Protein AF-A0A7X2MUI9-F1 (afdb_monomer_lite)

InterPro domains:
  IPR000415 Nitroreductase-like [G3DSA:3.40.109.10] (1-79)
  IPR000415 Nitroreductase-like [SSF55469] (19-79)
  IPR029479 Nitroreductase [PF00881] (8-79)
  IPR052530 NAD(P)H nitroreductase [PTHR43821] (2-79)

Radius of gyration: 15.9 Å; chains: 1; bounding box: 28×36×41 Å

Organism: Enterobacter agglomerans (NCBI:txid549)

Secondary structure (DSSP, 8-state):
-HHHHHHHHHHHHTT--HHHHHHHHHGGGGSS------------TTS-HHHHHHHHHHHHHHHHHHHHHTT--------

Sequence (79 aa):
DRLSQLLEQAARDKQLDEKAINKASQSPFRAPMIITVVAHCEEHHKVPRWEQIASASCAVMAMQMAAVAQGYNGIWRSG

Structure (mmCIF, N/CA/C/O backbone):
data_AF-A0A7X2MUI9-F1
#
_entry.id   AF-A0A7X2MUI9-F1
#
loop_
_atom_site.group_PDB
_atom_site.id
_atom_site.type_symbol
_atom_site.label_atom_id
_atom_site.label_alt_id
_atom_site.label_comp_id
_atom_site.label_asym_id
_atom_site.label_entity_id
_atom_site.label_seq_id
_atom_site.pdbx_PDB_ins_code
_atom_site.Cartn_x
_atom_site.Cartn_y
_atom_site.Cartn_z
_atom_site.occupancy
_atom_site.B_iso_or_equiv
_atom_site.auth_seq_id
_atom_site.auth_comp_id
_atom_site.auth_asym_id
_atom_site.auth_atom_id
_atom_site.pdbx_PDB_model_num
ATOM 1 N N . ASP A 1 1 ? -16.398 4.013 8.942 1.00 87.75 1 ASP A N 1
ATOM 2 C CA . ASP A 1 1 ? -17.051 2.745 9.351 1.00 87.75 1 ASP A CA 1
ATOM 3 C C . ASP A 1 1 ? -16.983 1.617 8.328 1.00 87.75 1 ASP A C 1
ATOM 5 O O . ASP A 1 1 ? -16.623 0.515 8.714 1.00 87.75 1 ASP A O 1
ATOM 9 N N . ARG A 1 2 ? -17.233 1.846 7.028 1.00 94.69 2 ARG A N 1
ATOM 10 C CA . ARG A 1 2 ? -17.222 0.772 6.004 1.00 94.69 2 ARG A CA 1
ATOM 11 C C . ARG A 1 2 ? -15.978 -0.138 6.026 1.00 94.69 2 ARG A C 1
ATOM 13 O O . ARG A 1 2 ? -16.116 -1.354 5.970 1.00 94.69 2 ARG A O 1
ATOM 20 N N . LEU A 1 3 ? -14.770 0.432 6.119 1.00 93.62 3 LEU A N 1
ATOM 21 C CA . LEU A 1 3 ? -13.534 -0.365 6.183 1.00 93.62 3 LEU A CA 1
ATOM 22 C C . LEU A 1 3 ? -13.430 -1.175 7.488 1.00 93.62 3 LEU A C 1
ATOM 24 O O . LEU A 1 3 ? -12.931 -2.292 7.467 1.00 93.62 3 LEU A O 1
ATOM 28 N N . SER A 1 4 ? -13.933 -0.642 8.605 1.00 95.88 4 SER A N 1
ATOM 29 C CA . SER A 1 4 ? -13.945 -1.329 9.905 1.00 95.88 4 SER A CA 1
ATOM 30 C C . SER A 1 4 ? -14.817 -2.581 9.848 1.00 95.88 4 SER A C 1
ATOM 32 O O . SER A 1 4 ? -14.338 -3.669 10.156 1.00 95.88 4 SER A O 1
ATOM 34 N N . GLN A 1 5 ? -16.039 -2.445 9.328 1.00 97.00 5 GLN A N 1
ATOM 35 C CA . GLN A 1 5 ? -16.970 -3.561 9.138 1.00 97.00 5 GLN A CA 1
ATOM 36 C C . GLN A 1 5 ? -16.394 -4.642 8.214 1.00 97.00 5 GLN A C 1
ATOM 38 O O . GLN A 1 5 ? -16.507 -5.829 8.502 1.00 97.00 5 GLN A O 1
ATOM 43 N N . LEU A 1 6 ? -15.731 -4.239 7.124 1.00 96.19 6 LEU A N 1
ATOM 44 C CA . LEU A 1 6 ? -15.121 -5.179 6.184 1.00 96.19 6 LEU A CA 1
ATOM 45 C C . LEU A 1 6 ? -13.968 -5.969 6.821 1.00 96.19 6 LEU A C 1
ATOM 47 O O . LEU A 1 6 ? -13.868 -7.177 6.617 1.00 96.19 6 LEU A O 1
ATOM 51 N N . LEU A 1 7 ? -13.108 -5.309 7.601 1.00 95.19 7 LEU A N 1
ATOM 52 C CA . LEU A 1 7 ? -12.001 -5.977 8.289 1.00 95.19 7 LEU A CA 1
ATOM 53 C C . LEU A 1 7 ? -12.488 -6.875 9.430 1.00 95.19 7 LEU A C 1
ATOM 55 O O . LEU A 1 7 ? -11.932 -7.954 9.625 1.00 95.19 7 LEU A O 1
ATOM 59 N N . GLU A 1 8 ? -13.530 -6.465 10.153 1.00 97.19 8 GLU A N 1
ATOM 60 C CA . GLU A 1 8 ? -14.174 -7.299 11.167 1.00 97.19 8 GLU A CA 1
ATOM 61 C C . GLU A 1 8 ? -14.774 -8.568 10.548 1.00 97.19 8 GLU A C 1
ATOM 63 O O . GLU A 1 8 ? -14.499 -9.670 11.024 1.00 97.19 8 GLU A O 1
ATOM 68 N N . GLN A 1 9 ? -15.530 -8.431 9.452 1.00 97.69 9 GLN A N 1
ATOM 69 C CA . GLN A 1 9 ? -16.105 -9.572 8.740 1.00 97.69 9 GLN A CA 1
ATOM 70 C C . GLN A 1 9 ? -15.009 -10.521 8.245 1.00 97.69 9 GLN A C 1
ATOM 72 O O . GLN A 1 9 ? -15.073 -11.718 8.505 1.00 97.69 9 GLN A O 1
ATOM 77 N N . ALA A 1 10 ? -13.948 -9.990 7.630 1.00 96.12 10 ALA A N 1
ATOM 78 C CA . ALA A 1 10 ? -12.824 -10.800 7.168 1.00 96.12 10 ALA A CA 1
ATOM 79 C C . ALA A 1 10 ? -12.105 -11.543 8.313 1.00 96.12 10 ALA A C 1
ATOM 81 O O . ALA A 1 10 ? -11.585 -12.638 8.101 1.00 96.12 10 ALA A O 1
ATOM 82 N N . ALA A 1 11 ? -12.054 -10.969 9.520 1.00 96.56 11 ALA A N 1
ATOM 83 C CA . ALA A 1 11 ? -11.500 -11.636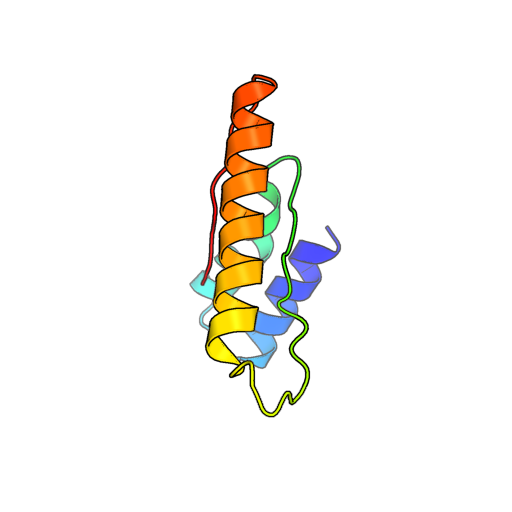 10.698 1.00 96.56 11 ALA A CA 1
ATOM 84 C C . ALA A 1 11 ? -12.404 -12.777 11.196 1.00 96.56 11 ALA A C 1
ATOM 86 O O . ALA A 1 11 ? -11.893 -13.841 11.552 1.00 96.56 11 ALA A O 1
ATOM 87 N N . ARG A 1 12 ? -13.730 -12.582 11.171 1.00 97.44 12 ARG A N 1
ATOM 88 C CA . ARG A 1 12 ? -14.722 -13.617 11.511 1.00 97.44 12 ARG A CA 1
ATOM 89 C C . ARG A 1 12 ? -14.711 -14.770 10.508 1.00 97.44 12 ARG A C 1
ATOM 91 O O . ARG A 1 12 ? -14.673 -15.923 10.924 1.00 97.44 12 ARG A O 1
ATOM 98 N N . ASP A 1 13 ? -14.659 -14.471 9.210 1.00 97.94 13 ASP A N 1
ATOM 99 C CA . ASP A 1 13 ? -14.600 -15.480 8.140 1.00 97.94 13 ASP A CA 1
ATOM 100 C C . ASP A 1 13 ? -13.333 -16.344 8.244 1.00 97.94 13 ASP A C 1
ATOM 102 O O . ASP A 1 13 ? -13.346 -17.532 7.928 1.00 97.94 13 ASP A O 1
ATOM 106 N N . LYS A 1 14 ? -12.238 -15.756 8.742 1.00 97.06 14 LYS A N 1
ATOM 107 C CA . LYS A 1 14 ? -10.978 -16.451 9.045 1.00 97.06 14 LYS A CA 1
ATOM 108 C C . LYS A 1 14 ? -10.954 -17.144 10.412 1.00 97.06 14 LYS A C 1
ATOM 110 O O . LYS A 1 14 ? -9.911 -17.680 10.773 1.00 97.06 14 LYS A O 1
ATOM 115 N N . GLN A 1 15 ? -12.058 -17.123 11.165 1.00 97.56 15 GLN A N 1
ATOM 116 C CA . GLN A 1 15 ? -12.189 -17.736 12.493 1.00 97.56 15 GLN A CA 1
ATOM 117 C C . GLN A 1 15 ? -11.087 -17.301 13.477 1.00 97.56 15 GLN A C 1
ATOM 119 O O . GLN A 1 15 ? -10.563 -18.107 14.245 1.00 97.56 15 GLN A O 1
ATOM 124 N N . LEU A 1 16 ? -10.701 -16.021 13.435 1.00 96.69 16 LEU A N 1
ATOM 125 C CA . LEU A 1 16 ? -9.723 -15.473 14.376 1.00 96.69 16 LEU A CA 1
ATOM 126 C C . LEU A 1 16 ? -10.334 -15.296 15.776 1.00 96.69 16 LEU A C 1
ATOM 128 O O . LEU A 1 16 ? -11.553 -15.262 15.940 1.00 96.69 16 LEU A O 1
ATOM 132 N N . ASP A 1 17 ? -9.478 -15.153 16.789 1.00 97.81 17 ASP A N 1
ATOM 133 C CA . ASP A 1 17 ? -9.918 -14.913 18.164 1.00 97.81 17 ASP A CA 1
ATOM 134 C C . ASP A 1 17 ? -10.602 -13.539 18.340 1.00 97.81 17 ASP A C 1
ATOM 136 O O . ASP A 1 17 ? -10.446 -12.614 17.535 1.00 97.81 17 ASP A O 1
ATOM 140 N N . GLU A 1 18 ? -11.360 -13.374 19.430 1.00 96.94 18 GLU A N 1
ATOM 141 C CA . GLU A 1 18 ? -12.067 -12.115 19.721 1.00 96.94 18 GLU A CA 1
ATOM 142 C C . GLU A 1 18 ? -11.118 -10.913 19.786 1.00 96.94 18 GLU A C 1
ATOM 144 O O . GLU A 1 18 ? -11.467 -9.797 19.395 1.00 96.94 18 GLU A O 1
ATOM 149 N N . LYS A 1 19 ? -9.882 -11.136 20.243 1.00 96.88 19 LYS A N 1
ATOM 150 C CA . LYS A 1 19 ? -8.852 -10.100 20.297 1.00 96.88 19 LYS A CA 1
ATOM 151 C C . LYS A 1 19 ? -8.495 -9.599 18.896 1.00 96.88 19 LYS A C 1
ATOM 153 O O . LYS A 1 19 ? -8.378 -8.388 18.697 1.00 96.88 19 LYS A O 1
ATOM 158 N N . ALA A 1 20 ? -8.325 -10.493 17.927 1.00 95.50 20 ALA A N 1
ATOM 159 C CA . ALA A 1 20 ? -8.042 -10.149 16.542 1.00 95.50 20 ALA A CA 1
ATOM 160 C C . ALA A 1 20 ? -9.248 -9.501 15.852 1.00 95.50 20 ALA A C 1
ATOM 162 O O . ALA A 1 20 ? -9.057 -8.523 15.130 1.00 95.50 20 ALA A O 1
ATOM 163 N N . ILE A 1 21 ? -10.470 -9.973 16.122 1.00 96.88 21 ILE A N 1
ATOM 164 C CA . ILE A 1 21 ? -11.707 -9.364 15.604 1.00 96.88 21 ILE A CA 1
ATOM 165 C C . ILE A 1 21 ? -11.829 -7.913 16.096 1.00 96.88 21 ILE A C 1
ATOM 167 O O . ILE A 1 21 ? -11.991 -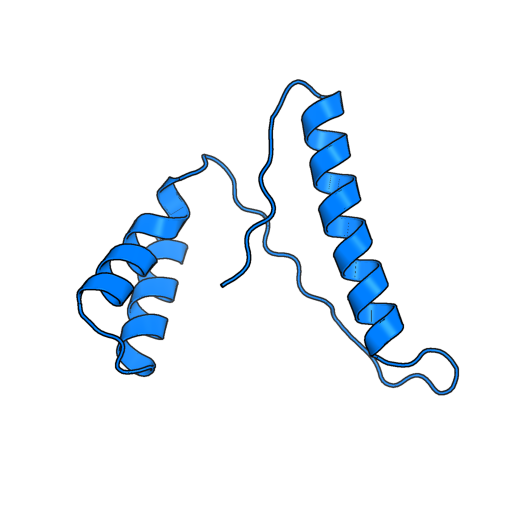6.995 15.289 1.00 96.88 21 ILE A O 1
ATOM 171 N N . ASN A 1 22 ? -11.630 -7.676 17.396 1.00 95.88 22 ASN A N 1
ATOM 172 C CA . ASN A 1 22 ? -11.633 -6.329 17.976 1.00 95.88 22 ASN A CA 1
ATOM 173 C C . ASN A 1 22 ? -10.500 -5.452 17.417 1.00 95.88 22 ASN A C 1
ATOM 175 O O . ASN A 1 22 ? -10.695 -4.275 17.114 1.00 95.88 22 ASN A O 1
ATOM 179 N N . LYS A 1 23 ? -9.297 -6.010 17.227 1.00 94.94 23 LYS A N 1
ATOM 180 C CA . LYS A 1 23 ? -8.181 -5.283 16.599 1.00 94.94 23 LYS A CA 1
ATOM 181 C C . LYS A 1 23 ? -8.509 -4.886 15.154 1.00 94.94 23 LYS A C 1
ATOM 183 O O . LYS A 1 23 ? -8.105 -3.798 14.731 1.00 94.94 23 LYS A O 1
ATOM 188 N N . ALA A 1 24 ? -9.195 -5.749 14.405 1.00 94.88 24 ALA A N 1
ATOM 189 C CA . ALA A 1 24 ? -9.571 -5.518 13.015 1.00 94.88 24 ALA A CA 1
ATOM 190 C C . ALA A 1 24 ? -10.600 -4.387 12.895 1.00 94.88 24 ALA A C 1
ATOM 192 O O . ALA A 1 24 ? -10.356 -3.445 12.136 1.00 94.88 24 ALA A O 1
ATOM 193 N N . SER A 1 25 ? -11.661 -4.408 13.711 1.00 95.69 25 SER A N 1
ATOM 194 C CA . SER A 1 25 ? -12.691 -3.360 13.718 1.00 95.69 25 SER A CA 1
ATOM 195 C C . SER A 1 25 ? -12.125 -1.993 14.123 1.00 95.69 25 SER A C 1
ATOM 197 O O . SER A 1 25 ? -12.478 -0.977 13.527 1.00 95.69 25 SER A O 1
ATOM 199 N N . GLN A 1 26 ? -11.170 -1.946 15.056 1.00 95.44 26 GLN A N 1
ATOM 200 C CA . GLN A 1 26 ? -10.557 -0.689 15.505 1.00 95.44 26 GLN A CA 1
ATOM 201 C C . GLN A 1 26 ? -9.423 -0.188 14.599 1.00 95.44 26 GLN A C 1
ATOM 203 O O . GLN A 1 26 ? -8.984 0.959 14.700 1.00 95.44 26 GLN A O 1
ATOM 208 N N . SER A 1 27 ? -8.900 -1.038 13.711 1.00 93.44 27 SER A N 1
ATOM 209 C CA . SER A 1 27 ? -7.722 -0.705 12.909 1.00 93.44 27 SER A CA 1
ATOM 210 C C . SER A 1 27 ? -7.856 0.536 12.019 1.00 93.44 27 SER A C 1
ATOM 212 O O . SER A 1 27 ? -6.884 1.299 11.978 1.00 93.44 27 SER A O 1
ATOM 214 N N . PRO A 1 28 ? -9.009 0.815 11.378 1.00 94.81 28 PRO A N 1
ATOM 215 C CA . PRO A 1 28 ? -9.108 1.943 10.461 1.00 94.81 28 PRO A CA 1
ATOM 216 C C . PRO A 1 28 ? -9.139 3.308 11.148 1.00 94.81 28 PRO A C 1
ATOM 218 O O . PRO A 1 28 ? -8.908 4.317 10.496 1.00 94.81 28 PRO A O 1
ATOM 221 N N . PHE A 1 29 ? -9.408 3.355 12.454 1.00 95.25 29 PHE A N 1
ATOM 222 C CA . PHE A 1 29 ? -9.567 4.608 13.197 1.00 95.25 29 PHE A CA 1
ATOM 223 C C . PHE A 1 29 ? -8.247 5.154 13.765 1.00 95.25 29 PHE A C 1
ATOM 225 O O . PHE A 1 29 ? -8.235 6.178 14.438 1.00 95.25 29 PHE A O 1
ATOM 232 N N . ARG A 1 30 ? -7.112 4.491 13.495 1.00 93.50 30 ARG A N 1
ATOM 233 C CA . ARG A 1 30 ? -5.780 4.925 13.963 1.00 93.50 30 ARG A CA 1
ATOM 234 C C . ARG A 1 30 ? -5.181 6.076 13.152 1.00 93.50 30 ARG A C 1
ATOM 236 O O . ARG A 1 30 ? -4.146 6.606 13.544 1.00 93.50 30 ARG A O 1
ATOM 243 N N . ALA A 1 31 ? -5.779 6.416 12.015 1.00 94.69 31 ALA A N 1
ATOM 244 C CA . ALA A 1 31 ? -5.359 7.518 11.164 1.00 94.69 31 ALA A CA 1
ATOM 245 C C . ALA A 1 31 ? -6.590 8.180 10.523 1.00 94.69 31 ALA A C 1
ATOM 247 O O . ALA A 1 31 ? -7.562 7.485 10.229 1.00 94.69 31 ALA A O 1
ATOM 248 N N . PRO A 1 32 ? -6.552 9.497 10.264 1.00 94.50 32 PRO A N 1
ATOM 249 C CA . PRO A 1 32 ? -7.650 10.197 9.597 1.00 94.50 32 PRO A CA 1
ATOM 250 C C . PRO A 1 32 ? -7.779 9.831 8.108 1.00 94.50 32 PRO A C 1
ATOM 252 O O . PRO A 1 32 ? -8.827 10.051 7.510 1.00 94.50 32 PRO A O 1
ATOM 255 N N . MET A 1 33 ? -6.725 9.271 7.502 1.00 95.31 33 MET A N 1
ATOM 256 C CA . MET A 1 33 ? -6.690 8.846 6.104 1.00 95.31 33 MET A CA 1
ATOM 257 C C . MET A 1 33 ? -5.934 7.524 5.971 1.00 95.31 33 MET A C 1
ATOM 259 O O . MET A 1 33 ? -4.904 7.320 6.615 1.00 95.31 33 MET A O 1
ATOM 263 N N . ILE A 1 34 ? -6.440 6.636 5.114 1.00 95.44 34 ILE A N 1
ATOM 264 C CA . ILE A 1 34 ? -5.818 5.353 4.778 1.00 95.44 34 ILE A CA 1
ATOM 265 C C . ILE A 1 34 ? -5.753 5.231 3.258 1.00 95.44 34 ILE A C 1
ATOM 267 O O . ILE A 1 34 ? -6.765 5.402 2.582 1.00 95.44 34 ILE A O 1
ATOM 271 N N . ILE A 1 35 ? -4.572 4.892 2.741 1.00 96.25 35 ILE A N 1
ATOM 272 C CA . ILE A 1 35 ? -4.345 4.573 1.329 1.00 96.25 35 ILE A CA 1
ATOM 273 C C . ILE A 1 35 ? -3.910 3.108 1.252 1.00 96.25 35 ILE A C 1
ATOM 275 O O . ILE A 1 35 ? -2.836 2.746 1.732 1.00 96.25 35 ILE A O 1
ATOM 279 N N . THR A 1 36 ? -4.751 2.253 0.669 1.00 94.94 36 THR A N 1
ATOM 280 C CA . THR A 1 36 ? -4.402 0.854 0.389 1.00 94.94 36 THR A CA 1
ATOM 281 C C . THR A 1 36 ? -3.752 0.767 -0.984 1.00 94.94 36 THR A C 1
ATOM 283 O O . THR A 1 36 ? -4.363 1.141 -1.981 1.00 94.94 36 THR A O 1
ATOM 286 N N . VAL A 1 37 ? -2.526 0.250 -1.042 1.00 96.62 37 VAL A N 1
ATOM 287 C CA . VAL A 1 37 ? -1.801 0.046 -2.302 1.00 96.62 37 VAL A CA 1
ATOM 288 C C . VAL A 1 37 ? -1.915 -1.407 -2.725 1.00 96.62 37 VAL A C 1
ATOM 290 O O . VAL A 1 37 ? -1.603 -2.312 -1.953 1.00 96.62 37 VAL A O 1
ATOM 293 N N . VAL A 1 38 ? -2.357 -1.621 -3.961 1.00 96.50 38 VAL A N 1
ATOM 294 C CA . VAL A 1 38 ? -2.482 -2.945 -4.570 1.00 96.50 38 VAL A CA 1
ATOM 295 C C . VAL A 1 38 ? -1.487 -3.034 -5.717 1.00 96.50 38 VAL A C 1
ATOM 297 O O . VAL A 1 38 ? -1.544 -2.242 -6.654 1.00 96.50 38 VAL A O 1
ATOM 300 N N . ALA A 1 39 ? -0.582 -4.009 -5.652 1.00 97.56 39 ALA A N 1
ATOM 301 C CA . ALA A 1 39 ? 0.256 -4.357 -6.789 1.00 97.56 39 ALA A CA 1
ATOM 302 C C . ALA A 1 39 ? -0.605 -5.099 -7.821 1.00 97.56 39 ALA A C 1
ATOM 304 O O . ALA A 1 39 ? -0.927 -6.275 -7.640 1.00 97.56 39 ALA A O 1
ATOM 305 N N . HIS A 1 40 ? -1.012 -4.400 -8.879 1.00 97.50 40 HIS A N 1
ATOM 306 C CA . HIS A 1 40 ? -1.644 -5.026 -10.032 1.00 97.50 40 HIS A CA 1
ATOM 307 C C . HIS A 1 40 ? -0.546 -5.579 -10.940 1.00 97.50 40 HIS A C 1
ATOM 309 O O . HIS A 1 40 ? 0.144 -4.813 -11.607 1.00 97.50 40 HIS A O 1
ATOM 315 N N . CYS A 1 41 ? -0.333 -6.893 -10.886 1.00 97.88 41 CYS A N 1
ATOM 316 C CA . CYS A 1 41 ? 0.718 -7.544 -11.658 1.00 97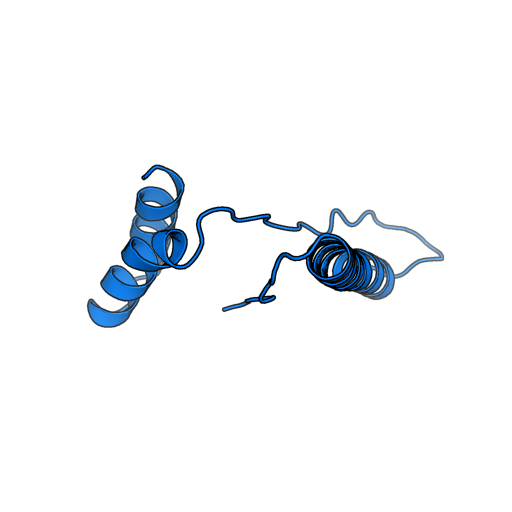.88 41 CYS A CA 1
ATOM 317 C C . CYS A 1 41 ? 0.149 -8.246 -12.887 1.00 97.88 41 CYS A C 1
ATOM 319 O O . CYS A 1 41 ? -0.818 -8.998 -12.767 1.00 97.88 41 CYS A O 1
ATOM 321 N N . GLU A 1 42 ? 0.825 -8.081 -14.018 1.00 97.62 42 GLU A N 1
ATOM 322 C CA . GLU A 1 42 ? 0.533 -8.772 -15.273 1.00 97.62 42 GLU A CA 1
ATOM 323 C C . GLU A 1 42 ? 1.664 -9.745 -15.619 1.00 97.62 42 GLU A C 1
ATOM 325 O O . GLU A 1 42 ? 2.822 -9.553 -15.235 1.00 97.62 42 GLU A O 1
ATOM 330 N N . GLU A 1 43 ? 1.342 -10.823 -16.332 1.00 97.50 43 GLU A N 1
ATOM 331 C CA . GLU A 1 43 ? 2.364 -11.751 -16.807 1.00 97.50 43 GLU A CA 1
ATOM 332 C C . GLU A 1 43 ? 3.215 -11.073 -17.884 1.00 97.50 43 GLU A C 1
ATOM 334 O O . GLU A 1 43 ? 2.708 -10.625 -18.911 1.00 97.50 43 GLU A O 1
ATOM 339 N N . HIS A 1 44 ? 4.523 -10.976 -17.643 1.00 97.31 44 HIS A N 1
ATOM 340 C CA . HIS A 1 44 ? 5.429 -10.285 -18.547 1.00 97.31 44 HIS A CA 1
ATOM 341 C C . HIS A 1 44 ? 6.745 -11.046 -18.700 1.00 97.31 44 HIS A C 1
ATOM 343 O O . HIS A 1 44 ? 7.480 -11.265 -17.738 1.00 97.31 44 HIS A O 1
ATOM 349 N N . HIS A 1 45 ? 7.084 -11.391 -19.942 1.00 97.06 45 HIS A N 1
ATOM 350 C CA . HIS A 1 45 ? 8.209 -12.275 -20.269 1.00 97.06 45 HIS A CA 1
ATOM 351 C C . HIS A 1 45 ? 9.595 -11.742 -19.851 1.00 97.06 45 HIS A C 1
ATOM 353 O O . HIS A 1 45 ? 10.547 -12.510 -19.744 1.00 97.06 45 HIS A O 1
ATOM 359 N N . LYS A 1 46 ? 9.725 -10.427 -19.641 1.00 98.31 46 LYS A N 1
ATOM 360 C CA . LYS A 1 46 ? 10.962 -9.759 -19.189 1.00 98.31 46 LYS A CA 1
ATOM 361 C C . LYS A 1 46 ? 10.910 -9.244 -17.755 1.00 98.31 46 LYS A C 1
ATOM 363 O O . LYS A 1 46 ? 11.959 -8.920 -17.220 1.00 98.31 46 LYS A O 1
ATOM 368 N N . VAL A 1 47 ? 9.716 -9.093 -17.182 1.00 98.00 47 VAL A N 1
ATOM 369 C CA . VAL A 1 47 ? 9.535 -8.400 -15.898 1.00 98.00 47 VAL A CA 1
ATOM 370 C C . VAL A 1 47 ? 8.817 -9.357 -14.958 1.00 98.00 47 VAL A C 1
ATOM 372 O O . VAL A 1 47 ? 7.586 -9.454 -14.995 1.00 98.00 47 VAL A O 1
ATOM 375 N N . PRO A 1 48 ? 9.563 -10.112 -14.141 1.00 98.12 48 PRO A N 1
ATOM 376 C CA . PRO A 1 48 ? 8.966 -11.067 -13.231 1.00 98.12 48 PRO A CA 1
ATOM 377 C C . PRO A 1 48 ? 8.057 -10.360 -12.221 1.00 98.12 48 PRO A C 1
ATOM 379 O O . PRO A 1 48 ? 8.263 -9.209 -11.834 1.00 98.12 48 PRO A O 1
ATOM 382 N N . ARG A 1 49 ? 7.052 -11.090 -11.734 1.00 98.00 49 ARG A N 1
ATOM 383 C CA . ARG A 1 49 ? 6.036 -10.573 -10.807 1.00 98.00 49 ARG A CA 1
ATOM 384 C C . ARG A 1 49 ? 6.621 -9.862 -9.579 1.00 98.00 49 ARG A C 1
ATOM 386 O O . ARG A 1 49 ? 6.044 -8.889 -9.104 1.00 98.00 49 ARG A O 1
ATOM 393 N N . TRP A 1 50 ? 7.752 -10.335 -9.052 1.00 98.19 50 TRP A N 1
ATOM 394 C CA . TRP A 1 50 ? 8.365 -9.744 -7.860 1.00 98.19 50 TRP A CA 1
ATOM 395 C C . TRP A 1 50 ? 8.878 -8.316 -8.102 1.00 98.19 50 TRP A C 1
ATOM 397 O O . TRP A 1 50 ? 8.772 -7.490 -7.198 1.00 98.19 50 TRP A O 1
ATOM 407 N N . GLU A 1 51 ? 9.351 -7.990 -9.310 1.00 98.50 51 GLU A N 1
ATOM 408 C CA . GLU A 1 51 ? 9.778 -6.628 -9.664 1.00 98.50 51 GLU A CA 1
ATOM 409 C C . GLU A 1 51 ? 8.585 -5.669 -9.701 1.00 98.50 51 GLU A C 1
ATOM 411 O O . GLU A 1 51 ? 8.672 -4.534 -9.236 1.00 98.50 51 GLU A O 1
ATOM 416 N N . GLN A 1 52 ? 7.431 -6.145 -10.172 1.00 98.56 52 GLN A N 1
ATOM 417 C CA . GLN A 1 52 ? 6.190 -5.367 -10.191 1.00 98.56 52 GLN A CA 1
ATOM 418 C C . GLN A 1 52 ? 5.683 -5.095 -8.762 1.00 98.56 52 GLN A C 1
ATOM 420 O O . GLN A 1 52 ? 5.272 -3.979 -8.440 1.00 98.56 52 GLN A O 1
ATOM 425 N N . ILE A 1 53 ? 5.787 -6.084 -7.865 1.00 98.19 53 ILE A N 1
ATOM 426 C CA . ILE A 1 53 ? 5.493 -5.914 -6.430 1.00 98.19 53 ILE A CA 1
ATOM 427 C C . ILE A 1 53 ? 6.477 -4.928 -5.781 1.00 98.19 53 ILE A C 1
ATOM 429 O O . ILE A 1 53 ? 6.062 -4.073 -4.992 1.00 98.19 53 ILE A O 1
ATOM 433 N N . ALA A 1 54 ? 7.768 -5.016 -6.113 1.00 98.44 54 ALA A N 1
ATOM 434 C CA . ALA A 1 54 ? 8.782 -4.089 -5.617 1.00 98.44 54 ALA A CA 1
ATOM 435 C C . ALA A 1 54 ? 8.496 -2.650 -6.078 1.00 98.44 54 ALA A C 1
ATOM 437 O O . ALA A 1 54 ? 8.567 -1.728 -5.271 1.00 98.44 54 ALA A O 1
ATOM 438 N N . SER A 1 55 ? 8.070 -2.458 -7.330 1.00 98.31 55 SER A N 1
ATOM 439 C CA . SER A 1 55 ? 7.658 -1.150 -7.854 1.00 98.31 55 SER A CA 1
ATOM 440 C C . SER A 1 55 ? 6.486 -0.549 -7.064 1.00 98.31 55 SER A C 1
ATOM 442 O O . SER A 1 55 ? 6.570 0.588 -6.592 1.00 98.31 55 SER A O 1
ATOM 444 N N . ALA A 1 56 ? 5.432 -1.333 -6.807 1.00 98.31 56 ALA A N 1
ATOM 445 C CA . ALA A 1 56 ? 4.312 -0.901 -5.967 1.00 98.31 56 ALA A CA 1
ATOM 446 C C . ALA A 1 56 ? 4.748 -0.580 -4.523 1.00 98.31 56 ALA A C 1
ATOM 448 O O . ALA A 1 56 ? 4.247 0.361 -3.910 1.00 98.31 56 ALA A O 1
ATOM 449 N N . SER A 1 57 ? 5.719 -1.323 -3.987 1.00 97.62 57 SER A N 1
ATOM 450 C CA . SER A 1 57 ? 6.297 -1.076 -2.660 1.00 97.62 57 SER A CA 1
ATOM 451 C C . SER A 1 57 ? 7.064 0.251 -2.607 1.00 97.62 57 SER A C 1
ATOM 453 O O . SER A 1 57 ? 6.899 1.029 -1.666 1.00 97.62 57 SER A O 1
ATOM 455 N N . CYS A 1 58 ? 7.842 0.564 -3.647 1.00 98.31 58 CYS A N 1
ATOM 456 C CA . CYS A 1 58 ? 8.493 1.866 -3.794 1.00 98.31 58 CYS A CA 1
ATOM 457 C C . CYS A 1 58 ? 7.469 3.006 -3.878 1.00 98.31 58 CYS A C 1
ATOM 459 O O . CYS A 1 58 ? 7.700 4.065 -3.299 1.00 98.31 58 CYS A O 1
ATOM 461 N N . ALA A 1 59 ? 6.317 2.790 -4.523 1.00 98.31 59 ALA A N 1
ATOM 462 C CA . ALA A 1 59 ? 5.241 3.779 -4.550 1.00 98.31 59 ALA A CA 1
ATOM 463 C C . ALA A 1 59 ? 4.689 4.081 -3.143 1.00 98.31 59 ALA A C 1
ATOM 465 O O . ALA A 1 59 ? 4.455 5.246 -2.821 1.00 98.31 59 ALA A O 1
ATOM 466 N N . VAL A 1 60 ? 4.547 3.071 -2.270 1.00 98.06 60 VAL A N 1
ATOM 467 C CA . VAL A 1 60 ? 4.165 3.279 -0.856 1.00 98.06 60 VAL A CA 1
ATOM 468 C C . VAL A 1 60 ? 5.182 4.172 -0.144 1.00 98.06 60 VAL A C 1
ATOM 470 O O . VAL A 1 60 ? 4.802 5.144 0.512 1.00 98.06 60 VAL A O 1
ATOM 473 N N . MET A 1 61 ? 6.477 3.879 -0.300 1.00 98.12 61 MET A N 1
ATOM 474 C CA . MET A 1 61 ? 7.548 4.678 0.303 1.00 98.12 61 MET A CA 1
ATOM 475 C C . MET A 1 61 ? 7.552 6.118 -0.229 1.00 98.12 61 MET A C 1
ATOM 477 O O . MET A 1 61 ? 7.631 7.059 0.559 1.00 98.12 61 MET A O 1
ATOM 481 N N .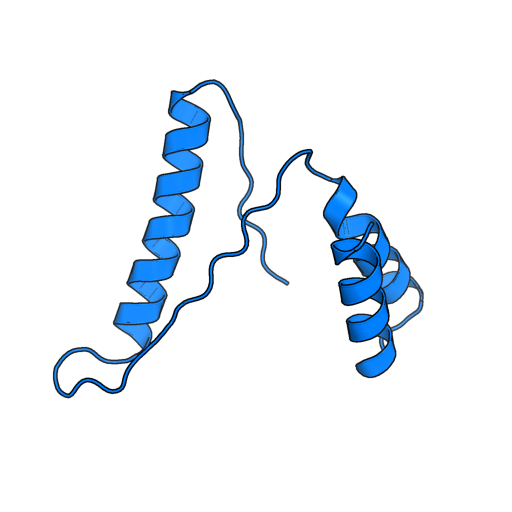 ALA A 1 62 ? 7.408 6.302 -1.542 1.00 98.38 62 ALA A N 1
ATOM 482 C CA . ALA A 1 62 ? 7.353 7.620 -2.166 1.00 98.38 62 ALA A CA 1
ATOM 483 C C . ALA A 1 62 ? 6.161 8.445 -1.655 1.00 98.38 62 ALA A C 1
ATOM 485 O O . ALA A 1 62 ? 6.322 9.623 -1.342 1.00 98.38 62 ALA A O 1
ATOM 486 N N . MET A 1 63 ? 4.985 7.828 -1.488 1.00 98.12 63 MET A N 1
ATOM 487 C CA . MET A 1 63 ? 3.824 8.493 -0.886 1.00 98.12 63 MET A CA 1
ATOM 488 C C . MET A 1 63 ? 4.069 8.889 0.573 1.00 98.12 63 MET A C 1
ATOM 490 O O . MET A 1 63 ? 3.678 9.982 0.980 1.00 98.12 63 MET A O 1
ATOM 494 N N . GLN A 1 64 ? 4.754 8.049 1.355 1.00 97.44 64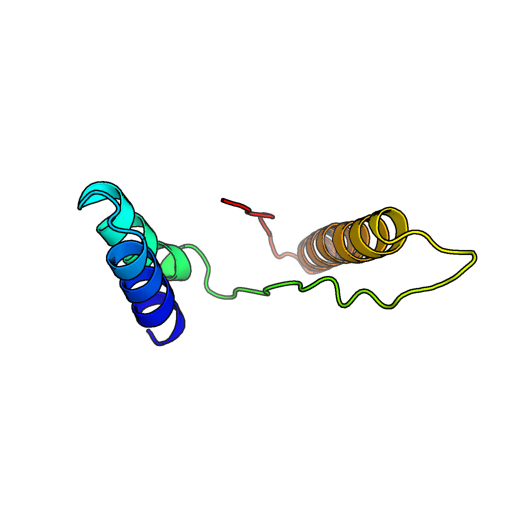 GLN A N 1
ATOM 495 C CA . GLN A 1 64 ? 5.129 8.399 2.726 1.00 97.44 64 GLN A CA 1
ATOM 496 C C . GLN A 1 64 ? 6.089 9.598 2.755 1.00 97.44 64 GLN A C 1
ATOM 498 O O . GLN A 1 64 ? 5.888 10.524 3.540 1.00 97.44 64 GLN A O 1
ATOM 503 N N . MET A 1 65 ? 7.094 9.624 1.875 1.00 98.19 65 MET A N 1
ATOM 504 C CA . MET A 1 65 ? 8.009 10.765 1.747 1.00 98.19 65 MET A CA 1
ATOM 505 C C . MET A 1 65 ? 7.283 12.038 1.294 1.00 98.19 65 MET A C 1
ATOM 507 O O . MET A 1 65 ? 7.550 13.112 1.828 1.00 98.19 65 MET A O 1
ATOM 511 N N . ALA A 1 66 ? 6.333 11.925 0.363 1.00 98.31 66 ALA A N 1
ATOM 512 C CA . ALA A 1 66 ? 5.520 13.050 -0.092 1.00 98.31 66 ALA A CA 1
ATOM 513 C C . ALA A 1 66 ? 4.653 13.632 1.037 1.00 98.31 66 ALA A C 1
ATOM 515 O O . ALA A 1 66 ? 4.540 14.852 1.145 1.00 98.31 66 ALA A O 1
ATOM 516 N N . ALA A 1 67 ? 4.087 12.783 1.902 1.00 98.06 67 ALA A N 1
ATOM 517 C CA . ALA A 1 67 ? 3.353 13.227 3.084 1.00 98.06 67 ALA A CA 1
ATOM 518 C C . ALA A 1 67 ? 4.263 14.012 4.046 1.00 98.06 67 ALA A C 1
ATOM 520 O O . ALA A 1 67 ? 3.902 15.112 4.463 1.00 98.06 67 ALA A O 1
ATOM 521 N N . VAL A 1 68 ? 5.466 13.493 4.327 1.00 98.06 68 VAL A N 1
ATOM 522 C CA . VAL A 1 68 ? 6.466 14.178 5.169 1.00 98.06 68 VAL A CA 1
ATOM 523 C C . VAL A 1 68 ? 6.866 15.530 4.583 1.00 98.06 68 VAL A C 1
ATOM 525 O O . VAL A 1 68 ? 6.879 16.528 5.300 1.00 98.06 68 VAL A O 1
ATOM 528 N N . ALA A 1 69 ? 7.123 15.597 3.276 1.00 98.38 69 ALA A N 1
ATOM 529 C CA . ALA A 1 69 ? 7.477 16.842 2.595 1.00 98.38 69 ALA A CA 1
ATOM 530 C C . ALA A 1 69 ? 6.376 17.920 2.677 1.00 98.38 69 ALA A C 1
ATOM 532 O O . ALA A 1 69 ? 6.673 19.107 2.583 1.00 98.38 69 ALA A O 1
ATOM 533 N N . GLN A 1 70 ? 5.117 17.519 2.876 1.00 98.25 70 GLN A N 1
ATOM 534 C CA . GLN A 1 70 ? 3.964 18.412 3.022 1.00 98.25 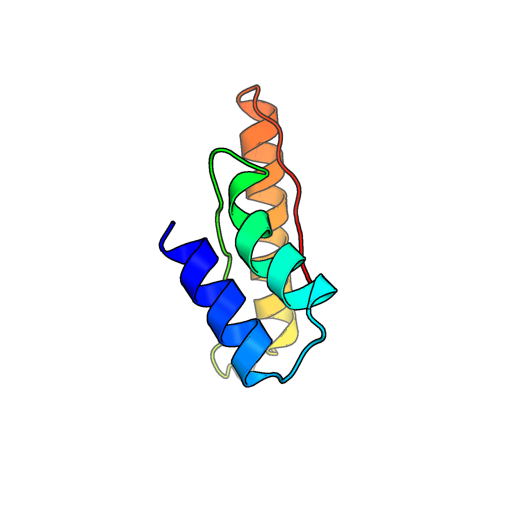70 GLN A CA 1
ATOM 535 C C . GLN A 1 70 ? 3.610 18.724 4.489 1.00 98.25 70 GLN A C 1
ATOM 537 O O . GLN A 1 70 ? 2.575 19.334 4.749 1.00 98.25 70 GLN A O 1
ATOM 542 N N . GLY A 1 71 ? 4.442 18.319 5.454 1.00 98.12 71 GLY A N 1
ATOM 543 C CA . GLY A 1 71 ? 4.209 18.565 6.882 1.00 98.12 71 GLY A CA 1
ATOM 544 C C . GLY A 1 71 ? 3.271 17.560 7.559 1.00 98.12 71 GLY A C 1
ATOM 545 O O . GLY A 1 71 ? 2.862 17.778 8.699 1.00 98.12 71 GLY A O 1
ATOM 546 N N . TYR A 1 72 ? 2.945 16.453 6.889 1.00 97.88 72 TYR A N 1
ATOM 547 C CA . TYR A 1 72 ? 2.209 15.333 7.475 1.00 97.88 72 TYR A CA 1
ATOM 548 C C . TYR A 1 72 ? 3.160 14.229 7.944 1.00 97.88 72 TYR A C 1
ATOM 550 O O . TYR A 1 72 ? 4.370 14.277 7.742 1.00 97.88 72 TYR A O 1
ATOM 558 N N . ASN A 1 73 ? 2.603 13.194 8.567 1.00 95.62 73 ASN A N 1
ATOM 559 C CA . ASN A 1 73 ? 3.332 11.972 8.873 1.00 95.62 73 ASN A CA 1
ATOM 560 C C . ASN A 1 73 ? 2.527 10.757 8.402 1.00 95.62 73 ASN A C 1
ATOM 562 O O . ASN A 1 73 ? 1.300 10.811 8.303 1.00 95.62 73 ASN A O 1
ATOM 566 N N . GLY A 1 74 ? 3.219 9.664 8.109 1.00 95.19 74 GLY A N 1
ATOM 567 C CA . GLY A 1 74 ? 2.625 8.435 7.607 1.00 95.19 74 GLY A CA 1
ATOM 568 C C . GLY A 1 74 ? 3.333 7.216 8.174 1.00 95.19 74 GLY A C 1
ATOM 569 O O . GLY A 1 74 ? 4.521 7.253 8.484 1.00 95.19 74 GLY A O 1
ATOM 570 N N . ILE A 1 75 ? 2.589 6.122 8.303 1.00 95.50 75 ILE A N 1
ATOM 571 C CA . ILE A 1 75 ? 3.136 4.822 8.675 1.00 95.50 75 ILE A CA 1
ATOM 572 C C . ILE A 1 75 ? 2.668 3.783 7.668 1.00 95.50 75 ILE A C 1
ATOM 574 O O . ILE A 1 75 ? 1.470 3.529 7.528 1.00 95.50 75 ILE A O 1
ATOM 578 N N . TRP A 1 76 ? 3.617 3.143 6.996 1.00 95.19 76 TRP A N 1
ATOM 579 C CA . TRP A 1 76 ? 3.324 1.938 6.240 1.00 95.19 76 TRP A CA 1
ATOM 580 C C . TRP A 1 76 ? 3.046 0.782 7.205 1.00 95.19 76 TRP A C 1
ATOM 582 O O . TRP A 1 76 ? 3.890 0.400 8.015 1.00 95.19 76 TRP A O 1
ATOM 592 N N . ARG A 1 77 ? 1.833 0.227 7.127 1.00 92.75 77 ARG A N 1
ATOM 593 C CA . ARG A 1 77 ? 1.448 -0.999 7.830 1.00 92.75 77 ARG A CA 1
ATOM 594 C C . ARG A 1 77 ? 1.114 -2.122 6.854 1.00 92.75 77 ARG A C 1
ATOM 596 O O . ARG A 1 77 ? 0.525 -1.893 5.801 1.00 92.75 77 ARG A O 1
ATOM 603 N N . SER A 1 78 ? 1.452 -3.332 7.268 1.00 87.50 78 SER A N 1
ATOM 604 C CA . SER A 1 78 ? 0.987 -4.610 6.731 1.00 87.50 78 SER A CA 1
ATOM 605 C C . SER A 1 78 ? 0.552 -5.497 7.911 1.00 87.50 78 SER A C 1
ATOM 607 O O . SER A 1 78 ? 0.781 -5.117 9.064 1.00 87.50 78 SER A O 1
ATOM 609 N N . GLY A 1 79 ? -0.078 -6.648 7.636 1.00 72.50 79 GLY A N 1
ATOM 610 C CA . GLY A 1 79 ? -0.503 -7.614 8.670 1.00 72.50 79 GLY A CA 1
ATOM 611 C C . GLY A 1 79 ? -1.536 -7.057 9.646 1.00 72.50 79 GLY A C 1
ATOM 612 O O . GLY A 1 79 ? -1.312 -7.147 10.880 1.00 72.50 79 GLY A O 1
#

pLDDT: mean 96.25, std 3.37, range [72.5, 98.56]

Foldseek 3Di:
DVQLVVQLVVCVVVVHDPVSSVCSSCVVVPDPDDDDFDQPDDDDPPQDRVNSVVVSVVVVVVVQVVQVVVVHHDDDDDD